Protein AF-U2R5G3-F1 (afdb_monomer_lite)

Secondary structure (DSSP, 8-state):
--EETTEE-TT--EEEEETTEEEEEETTEE-TT--SEEEETTEEEEEETTEE-TT--EEEEETTEEEEEETTEEE-

Sequence (76 aa):
WYVQNGQINFNYTGLAQNEYGWWYVEGGKINFNYNSLAANEYGWWKIDGGKVNFDFTGAVEYNSAYYTVVNGKVVF

Organism: NCBI:txid1256908

InterPro domains:
  IPR048713 Choline-binding repeat [PF21540] (1-9)
  IPR048713 Choline-binding repeat [PF21540] (11-31)
  IPR048713 Choline-binding repeat [PF21540] (33-53)
  IPR048713 Choline-binding repeat [PF21540] (55-74)

Foldseek 3Di:
DADDPNHQQQCDAAWDADPVAIFTDHSSHGQQVDQAWTDDPVAIFGDHSRGGQQPDFDWGDDPNDIFTAHSGHTDD

Structure (mmCIF, N/CA/C/O backbone):
data_AF-U2R5G3-F1
#
_entry.id   AF-U2R5G3-F1
#
loop_
_atom_site.group_PDB
_atom_site.id
_atom_site.type_symbol
_atom_site.label_atom_id
_atom_site.label_alt_id
_atom_site.label_comp_id
_atom_site.label_asym_id
_atom_site.label_entity_id
_atom_site.label_seq_id
_atom_site.pdbx_PDB_ins_code
_atom_site.Cartn_x
_atom_site.Cartn_y
_atom_site.Cartn_z
_atom_site.occupancy
_atom_site.B_iso_or_equiv
_atom_site.auth_seq_id
_atom_site.auth_comp_id
_atom_site.auth_asym_id
_atom_site.auth_atom_id
_atom_site.pdbx_PDB_model_num
ATOM 1 N N . TRP A 1 1 ? -8.323 8.731 8.444 1.00 96.50 1 TRP A N 1
ATOM 2 C CA . TRP A 1 1 ? -8.145 7.956 9.685 1.00 96.50 1 TRP A CA 1
ATOM 3 C C . TRP A 1 1 ? -8.788 6.599 9.497 1.00 96.50 1 TRP A C 1
ATOM 5 O O . TRP A 1 1 ? -9.764 6.524 8.759 1.00 96.50 1 TRP A O 1
ATOM 15 N N . TYR A 1 2 ? -8.250 5.559 10.124 1.00 97.69 2 TYR A N 1
ATOM 16 C CA . TYR A 1 2 ? -8.856 4.235 10.167 1.00 97.69 2 TYR A CA 1
ATOM 17 C C . TYR A 1 2 ? -9.841 4.172 11.336 1.00 97.69 2 TYR A C 1
ATOM 19 O O . TYR A 1 2 ? -9.480 4.430 12.487 1.00 97.69 2 TYR A O 1
ATOM 27 N N . VAL A 1 3 ? -11.103 3.896 11.013 1.00 97.31 3 VAL A N 1
ATOM 28 C CA . VAL A 1 3 ? -12.211 3.843 11.968 1.00 97.31 3 VAL A CA 1
ATOM 29 C C . VAL A 1 3 ? -12.667 2.398 12.084 1.00 97.31 3 VAL A C 1
ATOM 31 O O . VAL A 1 3 ? -12.946 1.750 11.079 1.00 97.31 3 VAL A O 1
ATOM 34 N N . GLN A 1 4 ? -12.764 1.904 13.311 1.00 97.69 4 GLN A N 1
ATOM 35 C CA . GLN A 1 4 ? -13.220 0.557 13.624 1.00 97.69 4 GLN A CA 1
ATOM 36 C C . GLN A 1 4 ? -14.222 0.648 14.773 1.00 97.69 4 GLN A C 1
ATOM 38 O O . GLN A 1 4 ? -13.973 1.334 15.761 1.00 97.69 4 GLN A O 1
ATOM 43 N N . ASN A 1 5 ? -15.374 -0.012 14.634 1.00 96.94 5 ASN A N 1
ATOM 44 C CA . ASN A 1 5 ? -16.448 0.008 15.637 1.00 96.94 5 ASN A CA 1
ATOM 45 C C . ASN A 1 5 ? -16.888 1.433 16.043 1.00 96.94 5 ASN A C 1
ATOM 47 O O . ASN A 1 5 ? -17.155 1.706 17.209 1.00 96.94 5 ASN A O 1
ATOM 51 N N . GLY A 1 6 ? -16.937 2.360 15.079 1.00 97.00 6 GLY A N 1
ATOM 52 C CA . GLY A 1 6 ? -17.383 3.741 15.304 1.00 97.00 6 GLY A CA 1
ATOM 53 C C . GLY A 1 6 ? -16.361 4.665 15.979 1.00 97.00 6 GLY A C 1
ATOM 54 O O . GLY A 1 6 ? -16.701 5.802 16.291 1.00 97.00 6 GLY A O 1
ATOM 55 N N . GLN A 1 7 ? -15.119 4.220 16.191 1.00 97.62 7 GLN A N 1
ATOM 56 C CA . GLN A 1 7 ? -14.054 5.019 16.807 1.00 97.62 7 GLN A CA 1
ATOM 57 C C . GLN A 1 7 ? -12.762 4.957 15.987 1.00 97.62 7 GLN A C 1
ATOM 59 O O . GLN A 1 7 ? -12.530 4.006 15.241 1.00 97.62 7 GLN A O 1
ATOM 64 N N . ILE A 1 8 ? -11.906 5.975 16.113 1.00 97.56 8 ILE A N 1
ATOM 65 C CA . ILE A 1 8 ? -10.576 5.950 15.491 1.00 97.56 8 ILE A CA 1
ATOM 66 C C . ILE A 1 8 ? -9.737 4.888 16.201 1.00 97.56 8 ILE A C 1
ATOM 68 O O . ILE A 1 8 ? -9.548 4.953 17.415 1.00 97.56 8 ILE A O 1
ATOM 72 N N . ASN A 1 9 ? -9.195 3.941 15.441 1.00 98.31 9 ASN A N 1
ATOM 73 C CA . ASN A 1 9 ? -8.241 2.976 15.967 1.00 98.31 9 ASN A CA 1
ATOM 74 C C . ASN A 1 9 ? -6.814 3.469 15.682 1.00 98.31 9 ASN A C 1
ATOM 76 O O . ASN A 1 9 ? -6.268 3.254 14.600 1.00 98.31 9 ASN A O 1
ATOM 80 N N . PHE A 1 10 ? -6.212 4.122 16.677 1.00 98.19 10 PHE A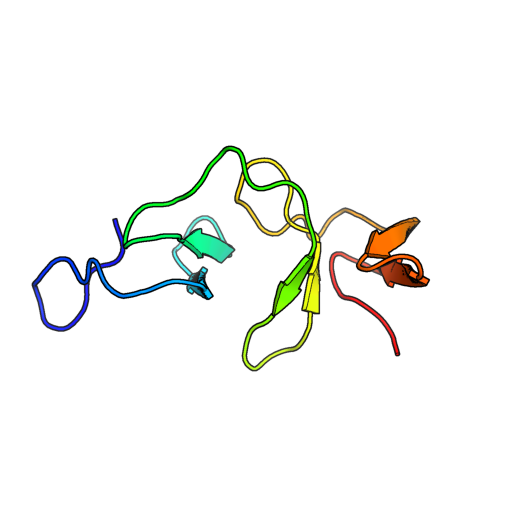 N 1
ATOM 81 C CA . PHE A 1 10 ? -4.835 4.629 16.618 1.00 98.19 10 PHE A CA 1
ATOM 82 C C . PHE A 1 10 ? -3.762 3.530 16.634 1.00 98.19 10 PHE A C 1
ATOM 84 O O . PHE A 1 10 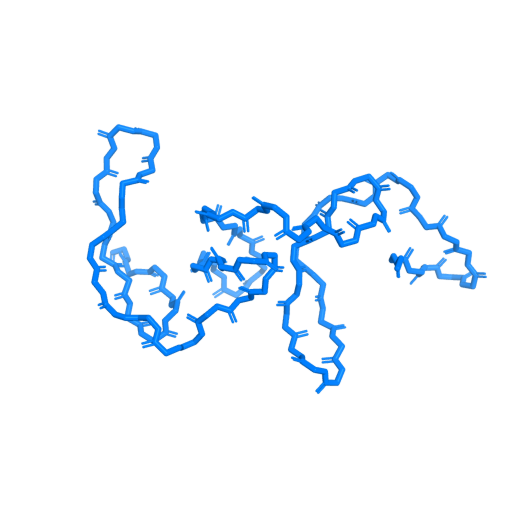? -2.605 3.814 16.346 1.00 98.19 10 PHE A O 1
ATOM 91 N N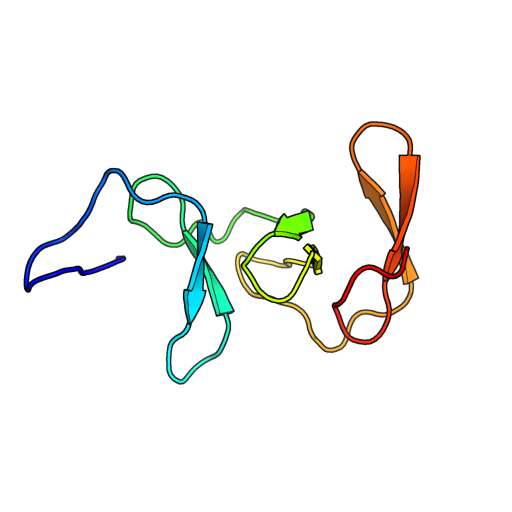 . ASN A 1 11 ? -4.128 2.282 16.935 1.00 98.31 11 ASN A N 1
ATOM 92 C CA . ASN A 1 11 ? -3.198 1.151 16.973 1.00 98.31 11 ASN A CA 1
ATOM 93 C C . ASN A 1 11 ? -3.108 0.413 15.630 1.00 98.31 11 ASN A C 1
ATOM 95 O O . ASN A 1 11 ? -2.328 -0.527 15.497 1.00 98.31 11 ASN A O 1
ATOM 99 N N . TYR A 1 12 ? -3.922 0.791 14.642 1.00 98.38 12 TYR A N 1
ATOM 100 C CA . TYR A 1 12 ? -3.910 0.133 13.345 1.00 98.38 12 TYR A CA 1
ATOM 101 C C . TYR A 1 12 ? -2.737 0.615 12.481 1.00 98.38 12 TYR A C 1
ATOM 103 O O . TYR A 1 12 ? -2.630 1.808 12.176 1.00 98.38 12 TYR A O 1
ATOM 111 N N . THR A 1 13 ? -1.918 -0.340 12.039 1.00 98.56 13 THR A N 1
ATOM 112 C CA . THR A 1 13 ? -0.894 -0.169 11.005 1.00 98.56 13 THR A CA 1
ATOM 113 C C . THR A 1 13 ? -1.039 -1.294 9.987 1.00 98.56 13 THR A C 1
ATOM 115 O O . THR A 1 13 ? -1.027 -2.467 10.358 1.00 98.56 13 THR A O 1
ATOM 118 N N . GLY A 1 14 ? -1.205 -0.945 8.714 1.00 98.56 14 GLY A N 1
ATOM 119 C CA . GLY A 1 14 ? -1.468 -1.906 7.644 1.00 98.56 14 GLY A CA 1
ATOM 120 C C . GLY A 1 14 ? -2.204 -1.287 6.459 1.00 98.56 14 GLY A C 1
ATOM 121 O O . GLY A 1 14 ? -2.448 -0.079 6.416 1.00 98.56 14 GLY A O 1
ATOM 122 N N . LEU A 1 15 ? -2.551 -2.123 5.480 1.00 98.69 15 LEU A N 1
ATOM 123 C CA . LEU A 1 15 ? -3.331 -1.700 4.319 1.00 98.69 15 LEU A CA 1
ATOM 124 C C . LEU A 1 15 ? -4.830 -1.777 4.603 1.00 98.69 15 LEU A C 1
ATOM 126 O O . LEU A 1 15 ? -5.352 -2.851 4.891 1.00 98.69 15 LEU A O 1
ATOM 130 N N . ALA A 1 16 ? -5.524 -0.657 4.422 1.00 98.44 16 ALA A N 1
ATOM 131 C CA . ALA A 1 16 ? -6.977 -0.578 4.525 1.00 98.44 16 ALA A CA 1
ATOM 132 C C . ALA A 1 16 ? -7.592 -0.079 3.213 1.00 98.44 16 ALA A C 1
ATOM 134 O O . ALA A 1 16 ? -7.037 0.803 2.554 1.00 98.44 16 ALA A O 1
ATOM 135 N N . GLN A 1 17 ? -8.752 -0.624 2.843 1.00 97.81 17 GLN A N 1
ATOM 136 C CA . GLN A 1 17 ? -9.469 -0.251 1.625 1.00 97.81 17 GLN A CA 1
ATOM 137 C C . GLN A 1 17 ? -10.566 0.784 1.902 1.00 97.81 17 GLN A C 1
ATOM 139 O O . GLN A 1 17 ? -11.279 0.707 2.902 1.00 97.81 17 GLN A O 1
ATOM 144 N N . ASN A 1 18 ? -10.738 1.723 0.975 1.00 96.62 18 ASN A N 1
ATOM 145 C CA . ASN A 1 18 ? -11.956 2.514 0.815 1.00 96.62 18 ASN A CA 1
ATOM 146 C C . ASN A 1 18 ? -12.343 2.592 -0.675 1.00 96.62 18 ASN A C 1
ATOM 148 O O . ASN A 1 18 ? -11.722 1.951 -1.522 1.00 96.62 18 ASN A O 1
ATOM 152 N N . GLU A 1 19 ? -13.354 3.397 -1.008 1.00 97.75 19 GLU A N 1
ATOM 153 C CA . GLU A 1 19 ? -13.826 3.586 -2.390 1.00 97.75 19 GLU A CA 1
ATOM 154 C C . GLU A 1 19 ? -12.754 4.128 -3.360 1.00 97.75 19 GLU A C 1
ATOM 156 O O . GLU A 1 19 ? -12.860 3.935 -4.567 1.00 97.75 19 GLU A O 1
ATOM 161 N N . TYR A 1 20 ? -11.684 4.747 -2.847 1.00 97.06 20 TYR A N 1
ATOM 162 C CA . TYR A 1 20 ? -10.579 5.300 -3.640 1.00 97.06 20 TYR A CA 1
ATOM 163 C C . TYR A 1 20 ? -9.380 4.350 -3.766 1.00 97.06 20 TYR A C 1
ATOM 165 O O . TYR A 1 20 ? -8.369 4.721 -4.376 1.00 97.06 20 TYR A O 1
ATOM 173 N N . GLY A 1 21 ? -9.466 3.148 -3.191 1.00 97.75 21 GLY A N 1
ATOM 174 C CA . GLY A 1 21 ? -8.443 2.108 -3.258 1.00 97.75 21 GLY A CA 1
ATOM 175 C C . GLY A 1 21 ? -7.868 1.720 -1.897 1.00 97.75 21 GLY A C 1
ATOM 176 O O . GLY A 1 21 ? -8.465 1.954 -0.847 1.00 97.75 21 GLY A O 1
ATOM 177 N N . TRP A 1 22 ? -6.699 1.086 -1.936 1.00 98.69 22 TRP A N 1
ATOM 178 C CA . TRP A 1 22 ? -5.980 0.615 -0.756 1.00 98.69 22 TRP A CA 1
ATOM 179 C C . TRP A 1 22 ? -4.935 1.633 -0.313 1.00 98.69 22 TRP A C 1
ATOM 181 O O . TRP A 1 22 ? -4.142 2.106 -1.130 1.00 98.69 22 TRP A O 1
ATOM 191 N N . TRP A 1 23 ? -4.923 1.933 0.981 1.00 98.75 23 TRP A N 1
ATOM 192 C CA . TRP A 1 23 ? -4.048 2.927 1.591 1.00 98.75 23 TRP A CA 1
ATOM 193 C C . TRP A 1 23 ? -3.235 2.314 2.719 1.00 98.75 23 TRP A C 1
ATOM 195 O O . TRP A 1 23 ? -3.768 1.564 3.537 1.00 98.75 23 TRP A O 1
ATOM 205 N N . TYR A 1 24 ? -1.961 2.684 2.794 1.00 98.88 24 TYR A N 1
ATOM 206 C CA . TYR A 1 24 ? -1.116 2.375 3.934 1.00 98.88 24 TYR A CA 1
ATOM 207 C C . TYR A 1 24 ? -1.446 3.319 5.090 1.00 98.88 24 TYR A C 1
ATOM 209 O O . TYR A 1 24 ? -1.294 4.544 5.007 1.00 98.88 24 TYR A O 1
ATOM 217 N N . VAL A 1 25 ? -1.941 2.730 6.170 1.00 98.81 25 VAL A N 1
ATOM 218 C CA . VAL A 1 25 ? -2.247 3.403 7.425 1.00 98.81 25 VAL A CA 1
ATOM 219 C C . VAL A 1 25 ? -1.143 3.082 8.421 1.00 98.81 25 VAL A C 1
ATOM 221 O O . VAL A 1 25 ? -0.726 1.935 8.541 1.00 98.81 25 VAL A O 1
ATOM 224 N N . GLU A 1 26 ? -0.704 4.091 9.159 1.00 98.69 26 GLU A N 1
ATOM 225 C CA . GLU A 1 26 ? 0.261 3.972 10.243 1.00 98.69 26 GLU A CA 1
ATOM 226 C C . GLU A 1 26 ? -0.236 4.792 11.433 1.00 98.69 26 GLU A C 1
ATOM 228 O O . GLU A 1 26 ? -0.610 5.961 11.286 1.00 98.69 26 GLU A O 1
ATOM 233 N N . GLY A 1 27 ? -0.322 4.164 12.607 1.00 98.19 27 GLY A N 1
ATOM 234 C CA . GLY A 1 27 ? -0.852 4.825 13.804 1.00 98.19 27 GLY A CA 1
ATOM 235 C C . GLY A 1 27 ? -2.287 5.344 13.621 1.00 98.19 27 GLY A C 1
ATOM 236 O O . GLY A 1 27 ? -2.637 6.435 14.076 1.00 98.19 27 GLY A O 1
ATOM 237 N N . GLY A 1 28 ? -3.113 4.616 12.863 1.00 98.31 28 GLY A N 1
ATOM 238 C CA . GLY A 1 28 ? -4.498 4.985 12.565 1.00 98.31 28 GLY A CA 1
ATOM 239 C C . GLY A 1 28 ? -4.689 6.087 11.513 1.00 98.31 28 GLY A C 1
ATOM 240 O O . GLY A 1 28 ? -5.834 6.386 11.157 1.00 98.31 28 GLY A O 1
ATOM 241 N N . LYS A 1 29 ? -3.632 6.690 10.954 1.00 98.38 29 LYS A N 1
ATOM 242 C CA . LYS A 1 29 ? -3.732 7.702 9.883 1.00 98.38 29 LYS A CA 1
ATOM 243 C C . LYS A 1 29 ? -3.108 7.196 8.586 1.00 98.38 29 LYS A C 1
ATOM 245 O O . LYS A 1 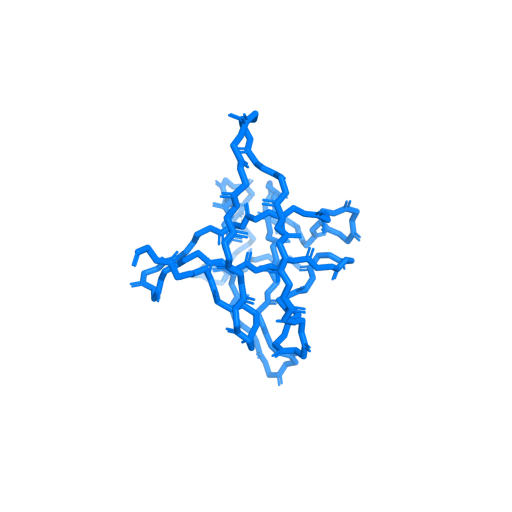29 ? -2.124 6.478 8.616 1.00 98.38 29 LYS A O 1
ATOM 250 N N . ILE A 1 30 ? -3.659 7.596 7.438 1.00 98.56 30 ILE A N 1
ATOM 251 C CA . ILE A 1 30 ? -2.990 7.360 6.151 1.00 98.56 30 ILE A CA 1
ATOM 252 C C . ILE A 1 30 ? -1.614 8.032 6.194 1.00 98.56 30 ILE A C 1
ATOM 254 O O . ILE A 1 30 ? -1.526 9.234 6.474 1.00 98.56 30 ILE A O 1
ATOM 258 N N . ASN A 1 31 ? -0.563 7.266 5.908 1.00 98.69 31 ASN A N 1
ATOM 259 C CA . ASN A 1 31 ? 0.787 7.789 5.757 1.00 98.69 31 ASN A CA 1
ATOM 260 C C . ASN A 1 31 ? 1.065 8.030 4.266 1.00 98.69 31 ASN A C 1
ATOM 262 O O . ASN A 1 31 ? 1.522 7.148 3.545 1.00 98.69 31 ASN A O 1
ATOM 266 N N . PHE A 1 32 ? 0.808 9.261 3.817 1.00 98.50 32 PHE A N 1
ATOM 267 C CA . PHE A 1 32 ? 1.047 9.695 2.435 1.00 98.50 32 PHE A CA 1
ATOM 268 C C . PHE A 1 32 ? 2.532 9.741 2.040 1.00 98.50 32 PHE A C 1
ATOM 270 O O . PHE A 1 32 ? 2.844 9.896 0.865 1.00 98.50 32 PHE A O 1
ATOM 277 N N . ASN A 1 33 ? 3.455 9.599 2.995 1.00 98.69 33 ASN A N 1
ATOM 278 C CA . ASN A 1 33 ? 4.893 9.572 2.726 1.00 98.69 33 ASN A CA 1
ATOM 279 C C . ASN A 1 33 ? 5.431 8.141 2.565 1.00 98.69 33 ASN A C 1
ATOM 281 O O . ASN A 1 33 ? 6.618 7.961 2.285 1.00 98.69 33 ASN A O 1
ATOM 285 N N . TYR A 1 34 ? 4.590 7.117 2.735 1.00 98.62 34 TYR A N 1
ATOM 286 C CA . TYR A 1 34 ? 5.007 5.730 2.591 1.00 98.62 34 TYR A CA 1
ATOM 287 C C . TYR A 1 34 ? 5.144 5.340 1.110 1.00 98.62 34 TYR A C 1
ATOM 289 O O . TYR A 1 34 ? 4.169 5.364 0.359 1.00 98.62 34 TYR A O 1
ATOM 297 N N . ASN A 1 35 ? 6.363 4.972 0.701 1.00 98.44 35 ASN A N 1
ATOM 298 C CA . ASN A 1 35 ? 6.742 4.684 -0.691 1.00 98.44 35 ASN A CA 1
ATOM 299 C C . ASN A 1 35 ? 7.485 3.336 -0.829 1.00 98.44 35 ASN A C 1
ATOM 301 O O . ASN A 1 35 ? 8.493 3.237 -1.527 1.00 98.44 35 ASN A O 1
ATOM 305 N N . SER A 1 36 ? 7.020 2.297 -0.129 1.00 98.44 36 SER A N 1
ATOM 306 C CA . SER A 1 36 ? 7.675 0.978 -0.054 1.00 98.44 36 SER A CA 1
ATOM 307 C C . SER A 1 36 ? 6.692 -0.167 -0.355 1.00 98.44 36 SER A C 1
ATOM 309 O O . SER A 1 36 ? 5.669 0.051 -1.007 1.00 98.44 36 SER A O 1
ATOM 311 N N . LEU A 1 37 ? 7.006 -1.391 0.072 1.00 98.56 37 LEU A N 1
ATOM 312 C CA . LEU A 1 37 ? 6.133 -2.559 -0.027 1.00 98.56 37 LEU A CA 1
ATOM 313 C C . LEU A 1 37 ? 5.391 -2.797 1.290 1.00 98.56 37 LEU A C 1
ATOM 315 O O . LEU A 1 37 ? 6.012 -2.834 2.349 1.00 98.56 37 LEU A O 1
ATOM 319 N N . ALA A 1 38 ? 4.083 -3.035 1.216 1.00 98.62 38 ALA A N 1
ATOM 320 C CA . ALA A 1 38 ? 3.269 -3.409 2.371 1.00 98.62 38 ALA A CA 1
ATOM 321 C C . ALA A 1 38 ? 2.427 -4.654 2.076 1.00 98.62 38 ALA A C 1
ATOM 323 O O . ALA A 1 38 ? 2.017 -4.881 0.937 1.00 98.62 38 ALA A O 1
ATOM 324 N N . ALA A 1 39 ? 2.161 -5.450 3.110 1.00 98.19 39 ALA A N 1
ATOM 325 C CA . ALA A 1 39 ? 1.393 -6.684 3.003 1.00 98.19 39 ALA A CA 1
ATOM 326 C C . ALA A 1 39 ? -0.040 -6.535 3.527 1.00 98.19 39 ALA A C 1
ATOM 328 O O . ALA A 1 39 ? -0.305 -5.766 4.454 1.00 98.19 39 ALA A O 1
ATOM 329 N N . ASN A 1 40 ? -0.943 -7.327 2.959 1.00 97.81 40 ASN A N 1
ATOM 330 C CA . ASN A 1 40 ? -2.248 -7.663 3.521 1.00 97.81 40 ASN A CA 1
ATOM 331 C C . ASN A 1 40 ? -2.557 -9.147 3.263 1.00 97.81 40 ASN A C 1
ATOM 333 O O . ASN A 1 40 ? -1.696 -9.904 2.804 1.00 97.81 40 ASN A O 1
ATOM 337 N N . GLU A 1 41 ? -3.786 -9.576 3.531 1.00 97.75 41 GLU A N 1
ATOM 338 C CA . GLU A 1 41 ? -4.236 -10.955 3.330 1.00 97.75 41 GLU A CA 1
ATOM 339 C C . GLU A 1 41 ? -4.187 -11.427 1.862 1.00 97.75 41 GLU A C 1
ATOM 341 O O . GLU A 1 41 ? -4.203 -12.628 1.602 1.00 97.75 41 GLU A O 1
ATOM 346 N N . TYR A 1 42 ? -4.076 -10.507 0.897 1.00 97.25 42 TYR A N 1
ATOM 347 C CA . TYR A 1 42 ? -4.010 -10.808 -0.538 1.00 97.25 42 TYR A CA 1
ATOM 348 C C . TYR A 1 42 ? -2.582 -10.820 -1.102 1.00 97.25 42 TYR A C 1
ATOM 350 O O . TYR A 1 42 ? -2.397 -11.093 -2.296 1.00 97.25 42 TYR A O 1
ATOM 358 N N . GLY A 1 43 ? -1.576 -10.536 -0.270 1.00 98.00 43 GLY A N 1
ATOM 359 C CA . GLY A 1 43 ? -0.160 -10.545 -0.629 1.00 98.00 43 GLY A CA 1
ATOM 360 C C . GLY A 1 43 ? 0.542 -9.218 -0.354 1.00 98.00 43 GLY A C 1
ATOM 361 O O . GLY A 1 43 ? 0.091 -8.408 0.452 1.00 98.00 43 GLY A O 1
ATOM 362 N N . TRP A 1 44 ? 1.675 -9.019 -1.025 1.00 98.62 44 TRP A N 1
ATOM 363 C CA . TRP A 1 44 ? 2.504 -7.822 -0.908 1.00 98.62 44 TRP A CA 1
ATOM 364 C C . TRP A 1 44 ? 2.286 -6.885 -2.091 1.00 98.62 44 TRP A C 1
ATOM 366 O O . TRP A 1 44 ? 2.197 -7.336 -3.234 1.00 98.62 44 TRP A O 1
ATOM 376 N N . TRP A 1 45 ? 2.237 -5.585 -1.810 1.00 98.81 45 TRP A N 1
ATOM 377 C CA 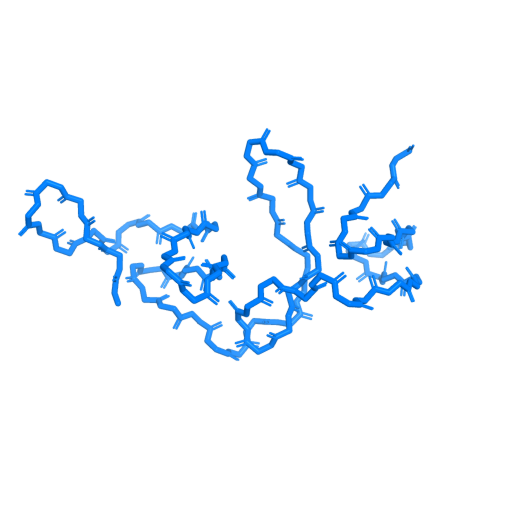. TRP A 1 45 ? 1.847 -4.558 -2.768 1.00 98.81 45 TRP A CA 1
ATOM 378 C C . TRP A 1 45 ? 2.825 -3.389 -2.786 1.00 98.81 45 TRP A C 1
ATOM 380 O O . TRP A 1 45 ? 3.296 -2.951 -1.734 1.00 98.81 45 TRP A O 1
ATOM 390 N N . LYS A 1 46 ? 3.082 -2.846 -3.978 1.00 98.81 46 LYS A N 1
ATOM 391 C CA . LYS A 1 46 ? 3.798 -1.584 -4.155 1.00 98.81 46 LYS A CA 1
ATOM 392 C C . LYS A 1 46 ? 2.918 -0.420 -3.727 1.00 98.81 46 LYS A C 1
ATOM 394 O O . LYS A 1 46 ? 1.806 -0.259 -4.228 1.00 98.81 46 LYS A O 1
ATOM 399 N N . ILE A 1 47 ? 3.444 0.402 -2.825 1.00 98.81 47 ILE A N 1
ATOM 400 C CA . ILE A 1 47 ? 2.797 1.618 -2.339 1.00 98.81 47 ILE A CA 1
ATOM 401 C C . ILE A 1 47 ? 3.563 2.834 -2.856 1.00 98.81 47 ILE A C 1
ATOM 403 O O . ILE A 1 47 ? 4.785 2.887 -2.706 1.00 98.81 47 ILE A O 1
ATOM 407 N N . ASP A 1 48 ? 2.859 3.804 -3.431 1.00 98.69 48 ASP A N 1
ATOM 408 C CA . ASP A 1 48 ? 3.380 5.123 -3.804 1.00 98.69 48 ASP A CA 1
ATOM 409 C C . ASP A 1 48 ? 2.483 6.204 -3.203 1.00 98.69 48 ASP A C 1
ATOM 411 O O . ASP A 1 48 ? 1.255 6.148 -3.313 1.00 98.69 48 ASP A O 1
ATOM 415 N N . GLY A 1 49 ? 3.081 7.177 -2.519 1.00 98.38 49 GLY A N 1
ATOM 416 C CA . GLY A 1 49 ? 2.334 8.249 -1.860 1.00 98.38 49 GLY A CA 1
ATOM 417 C C . GLY A 1 49 ? 1.291 7.740 -0.854 1.00 98.38 49 GLY A C 1
ATOM 418 O O . GLY A 1 49 ? 0.214 8.325 -0.721 1.00 98.38 49 GLY A O 1
ATOM 419 N N . GLY A 1 50 ? 1.559 6.609 -0.196 1.00 98.62 50 GLY A N 1
ATOM 420 C CA . GLY A 1 50 ? 0.630 5.956 0.726 1.00 98.62 50 GLY A CA 1
ATOM 421 C C . GLY A 1 50 ? -0.506 5.153 0.080 1.00 98.62 50 GLY A C 1
ATOM 422 O O . GLY A 1 50 ? -1.281 4.552 0.821 1.00 98.62 50 GLY A O 1
ATOM 423 N N . LYS A 1 51 ? -0.625 5.092 -1.251 1.00 98.81 51 LYS A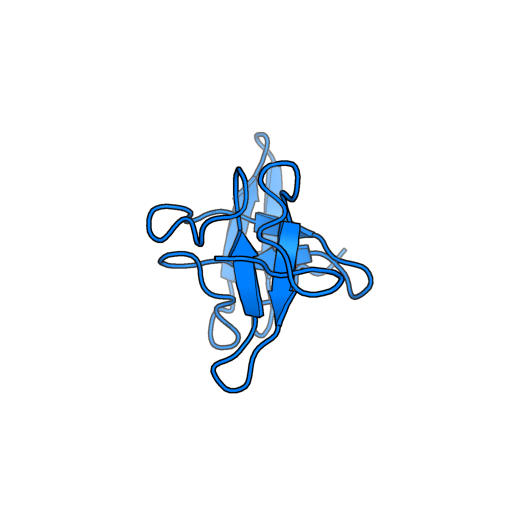 N 1
ATOM 424 C CA . LYS A 1 51 ? -1.660 4.319 -1.962 1.00 98.81 51 LYS A CA 1
ATOM 425 C C . LYS A 1 51 ? -1.052 3.121 -2.692 1.00 98.81 51 LYS A C 1
ATOM 427 O O . LYS A 1 51 ? 0.049 3.224 -3.223 1.00 98.81 51 LYS A O 1
ATOM 432 N N . VAL A 1 52 ? -1.765 1.995 -2.760 1.00 98.81 52 VAL A N 1
ATOM 433 C CA . VAL A 1 52 ? -1.363 0.881 -3.637 1.00 98.81 52 VAL A CA 1
ATOM 434 C C . VAL A 1 52 ? -1.324 1.358 -5.090 1.00 98.81 52 VAL A C 1
ATOM 436 O O . VAL A 1 52 ? -2.326 1.852 -5.616 1.00 98.81 52 VAL A O 1
ATOM 439 N N . ASN A 1 53 ? -0.170 1.189 -5.732 1.00 98.75 53 ASN A N 1
ATOM 440 C CA . ASN A 1 53 ? 0.040 1.504 -7.137 1.00 98.75 53 ASN A CA 1
ATOM 441 C C . ASN A 1 53 ? -0.143 0.238 -7.984 1.00 98.75 53 ASN A C 1
ATOM 443 O O . ASN A 1 53 ? 0.802 -0.520 -8.198 1.00 98.75 53 ASN A O 1
ATOM 447 N N . PHE A 1 54 ? -1.368 0.017 -8.463 1.00 98.38 54 PHE A N 1
ATOM 448 C CA . PHE A 1 54 ? -1.699 -1.112 -9.339 1.00 98.38 54 PHE A CA 1
ATOM 449 C C . PHE A 1 54 ? -1.100 -0.995 -10.748 1.00 98.38 54 PHE A C 1
ATOM 451 O O . PHE A 1 54 ? -1.039 -1.995 -11.455 1.00 98.38 54 PHE A O 1
ATOM 458 N N . ASP A 1 55 ? -0.627 0.186 -11.144 1.00 98.56 55 ASP A N 1
ATOM 459 C CA . ASP A 1 55 ? -0.044 0.419 -12.469 1.00 98.56 55 ASP A CA 1
ATOM 460 C C . ASP A 1 55 ? 1.467 0.124 -12.498 1.00 98.56 55 ASP A C 1
ATOM 462 O O . ASP A 1 55 ? 2.081 0.070 -13.565 1.00 98.56 55 ASP A O 1
ATOM 466 N N . PHE A 1 56 ? 2.097 -0.089 -11.336 1.00 98.69 56 PHE A N 1
ATOM 467 C CA . PHE A 1 56 ? 3.528 -0.364 -11.261 1.00 98.69 56 PHE A CA 1
ATOM 468 C C . PHE A 1 56 ? 3.858 -1.803 -11.675 1.00 98.69 56 PHE A C 1
ATOM 470 O O . PHE A 1 56 ? 3.377 -2.770 -11.082 1.00 98.69 56 PHE A O 1
ATOM 477 N N . THR A 1 57 ? 4.770 -1.941 -12.636 1.00 98.69 57 THR A N 1
ATOM 478 C CA . THR A 1 57 ? 5.451 -3.200 -12.953 1.00 98.69 57 THR A CA 1
ATOM 479 C C . THR A 1 57 ? 6.950 -2.942 -13.035 1.00 98.69 57 THR A C 1
ATOM 481 O O . THR A 1 57 ? 7.386 -2.035 -13.742 1.00 98.69 57 THR A O 1
ATOM 484 N N . GLY A 1 58 ? 7.745 -3.726 -12.310 1.00 98.56 58 GLY A N 1
ATOM 485 C CA . GLY A 1 58 ? 9.193 -3.543 -12.240 1.00 98.56 58 GLY A CA 1
ATOM 486 C C . GLY A 1 58 ? 9.828 -4.231 -11.035 1.00 98.56 58 GLY A C 1
ATOM 487 O O . GLY A 1 58 ? 9.158 -4.916 -10.266 1.00 98.56 58 GLY A O 1
ATOM 488 N N . ALA A 1 59 ? 11.136 -4.042 -10.871 1.00 98.06 59 ALA A N 1
ATOM 489 C CA . ALA A 1 59 ? 11.865 -4.517 -9.701 1.00 98.06 59 ALA A CA 1
ATOM 490 C C . ALA A 1 59 ? 11.830 -3.470 -8.578 1.00 98.06 59 ALA A C 1
ATOM 492 O O . ALA A 1 59 ? 12.034 -2.281 -8.827 1.00 98.06 59 ALA A O 1
ATOM 493 N N . VAL A 1 60 ? 11.600 -3.914 -7.344 1.00 98.12 60 VAL A N 1
ATOM 494 C CA . VAL A 1 60 ? 11.629 -3.077 -6.135 1.00 98.12 60 VAL A CA 1
ATOM 495 C C . VAL A 1 60 ? 12.630 -3.664 -5.157 1.00 98.12 60 VAL A C 1
ATOM 497 O O . VAL A 1 60 ? 12.582 -4.858 -4.870 1.00 98.12 60 VAL A O 1
ATOM 500 N N . GLU A 1 61 ? 13.522 -2.832 -4.632 1.00 97.38 61 GLU A N 1
ATOM 501 C CA . GLU A 1 61 ? 14.399 -3.221 -3.533 1.00 97.38 61 GLU A CA 1
ATOM 502 C C . GLU A 1 61 ? 13.647 -3.142 -2.199 1.00 97.38 61 GLU A C 1
ATOM 504 O O . GLU A 1 61 ? 13.024 -2.127 -1.878 1.00 97.38 61 GLU A O 1
ATOM 509 N N . TYR A 1 62 ? 13.707 -4.210 -1.409 1.00 96.94 62 TYR A N 1
ATOM 510 C CA . TYR A 1 62 ? 13.130 -4.280 -0.073 1.00 96.94 62 TYR A CA 1
ATOM 511 C C . TYR A 1 62 ? 13.988 -5.192 0.808 1.00 96.94 62 TYR A C 1
ATOM 513 O O . TYR A 1 62 ? 14.274 -6.327 0.436 1.00 96.94 62 TYR A O 1
ATOM 521 N N . ASN A 1 63 ? 14.417 -4.705 1.977 1.00 95.88 63 ASN A N 1
ATOM 522 C CA . ASN A 1 63 ? 15.312 -5.432 2.892 1.00 95.88 63 ASN A CA 1
ATOM 523 C C . ASN A 1 63 ? 16.546 -6.044 2.192 1.00 95.88 63 ASN A C 1
ATOM 525 O O . ASN A 1 63 ? 16.864 -7.215 2.393 1.00 95.88 63 ASN A O 1
ATOM 529 N N . SER A 1 64 ? 17.225 -5.249 1.357 1.00 96.19 64 SER A N 1
ATOM 530 C CA . SER A 1 64 ? 18.435 -5.642 0.612 1.00 96.19 64 SER A CA 1
ATOM 531 C C . SER A 1 64 ? 18.244 -6.777 -0.407 1.00 96.19 64 SER A C 1
ATOM 533 O O . SER A 1 64 ? 19.217 -7.403 -0.827 1.00 96.19 64 SER A O 1
ATOM 535 N N . ALA A 1 65 ? 17.003 -7.052 -0.817 1.00 96.62 65 ALA A N 1
ATOM 536 C CA . ALA A 1 65 ? 16.671 -7.982 -1.892 1.00 96.62 65 ALA A CA 1
ATOM 537 C C . ALA A 1 65 ? 15.775 -7.303 -2.934 1.00 96.62 65 ALA A C 1
ATOM 539 O O . ALA A 1 65 ? 14.994 -6.410 -2.607 1.00 96.62 65 ALA A O 1
ATOM 540 N N . TYR A 1 66 ? 15.866 -7.743 -4.189 1.00 97.38 66 TYR A N 1
ATOM 541 C CA . TYR A 1 66 ? 14.994 -7.270 -5.263 1.00 97.38 66 TYR A CA 1
ATOM 542 C C . TYR A 1 66 ? 13.808 -8.209 -5.449 1.00 97.38 66 TYR A C 1
ATOM 544 O O . TYR A 1 66 ? 13.978 -9.418 -5.598 1.00 97.38 66 TYR A O 1
ATOM 552 N N . TYR A 1 67 ? 12.615 -7.628 -5.499 1.00 98.31 67 TYR A N 1
ATOM 553 C CA . TYR A 1 67 ? 11.361 -8.326 -5.742 1.00 98.31 67 TYR A CA 1
ATOM 554 C C . TYR A 1 67 ? 10.767 -7.878 -7.068 1.00 98.31 67 TYR A C 1
ATOM 556 O O . TYR A 1 67 ? 10.740 -6.685 -7.377 1.00 98.31 67 TYR A O 1
ATOM 564 N N . THR A 1 68 ? 10.257 -8.836 -7.838 1.00 98.62 68 THR A N 1
ATOM 565 C CA . THR A 1 68 ? 9.493 -8.528 -9.047 1.00 98.62 68 THR A CA 1
ATOM 566 C C . THR A 1 68 ? 8.078 -8.140 -8.645 1.00 98.62 68 THR A C 1
ATOM 568 O O . THR A 1 68 ? 7.403 -8.880 -7.932 1.00 98.62 68 THR A O 1
ATOM 571 N N . VAL A 1 69 ? 7.621 -6.986 -9.116 1.00 98.81 69 VAL A N 1
ATOM 572 C CA . VAL A 1 69 ? 6.251 -6.505 -8.949 1.00 98.81 69 VAL A CA 1
ATOM 573 C C . VAL A 1 69 ? 5.582 -6.462 -10.314 1.00 98.81 69 VAL A C 1
ATOM 575 O O . VAL A 1 69 ? 6.151 -5.929 -11.265 1.00 98.81 69 VAL A O 1
ATOM 578 N N . VAL A 1 70 ? 4.371 -7.008 -10.403 1.00 98.69 70 VAL A N 1
ATOM 579 C CA . VAL A 1 70 ? 3.536 -6.991 -11.607 1.00 98.69 70 VAL A CA 1
ATOM 580 C C . VAL A 1 70 ? 2.155 -6.473 -11.232 1.00 98.69 70 VAL A C 1
ATOM 582 O O . VAL A 1 70 ? 1.511 -7.016 -10.333 1.00 98.69 70 VAL A O 1
ATOM 585 N N . ASN A 1 71 ? 1.700 -5.423 -11.917 1.00 98.31 71 ASN A N 1
ATOM 586 C CA . ASN A 1 71 ? 0.423 -4.745 -11.651 1.00 98.31 71 ASN A CA 1
ATOM 587 C C . ASN A 1 71 ? 0.226 -4.415 -10.156 1.00 98.31 71 ASN A C 1
ATOM 589 O O . ASN A 1 71 ? -0.802 -4.715 -9.542 1.00 98.31 71 ASN A O 1
ATOM 593 N N . GLY A 1 72 ? 1.279 -3.881 -9.541 1.00 98.62 72 GLY A N 1
ATOM 594 C CA . GLY A 1 72 ? 1.335 -3.516 -8.130 1.00 98.62 72 GLY A CA 1
ATOM 595 C C . GLY A 1 72 ? 1.566 -4.666 -7.152 1.00 98.62 72 GLY A C 1
ATOM 596 O O . GLY A 1 72 ? 1.894 -4.385 -6.002 1.00 98.62 72 GLY A O 1
ATOM 597 N N . LYS A 1 73 ? 1.451 -5.937 -7.554 1.00 98.75 73 LYS A N 1
ATOM 598 C CA . LYS A 1 73 ? 1.604 -7.096 -6.657 1.00 98.75 73 LYS A CA 1
ATOM 599 C C . LYS A 1 73 ? 2.994 -7.721 -6.757 1.00 98.75 73 LYS A C 1
ATOM 601 O O . LYS A 1 73 ? 3.485 -7.960 -7.857 1.00 98.75 73 LYS A O 1
ATOM 606 N N . VAL A 1 74 ? 3.614 -8.032 -5.621 1.00 98.75 74 VAL A N 1
ATOM 607 C CA . VAL A 1 74 ? 4.865 -8.805 -5.576 1.00 98.75 74 VAL A CA 1
ATOM 608 C C . VAL A 1 74 ? 4.611 -10.241 -6.033 1.00 98.75 74 VAL A C 1
ATOM 610 O O . VAL A 1 74 ? 3.658 -10.888 -5.589 1.00 98.75 74 VAL A O 1
ATOM 613 N N . VAL A 1 75 ? 5.495 -10.737 -6.892 1.00 97.56 75 VAL A N 1
ATOM 614 C CA . VAL A 1 75 ? 5.541 -12.122 -7.362 1.00 97.56 75 VAL A CA 1
ATOM 615 C C . VAL A 1 75 ? 6.685 -12.838 -6.640 1.00 97.56 75 VAL A C 1
ATOM 617 O O . VAL A 1 75 ? 7.803 -12.321 -6.607 1.00 97.56 75 VAL A O 1
ATOM 620 N N . PHE A 1 76 ? 6.384 -13.997 -6.049 1.00 90.56 76 PHE A N 1
ATOM 621 C CA . PHE A 1 76 ? 7.350 -14.896 -5.407 1.00 90.56 76 PHE A CA 1
ATOM 622 C C . PHE A 1 76 ? 7.711 -16.060 -6.327 1.00 90.56 76 PHE A C 1
ATOM 624 O O . PHE A 1 76 ? 6.833 -16.457 -7.129 1.00 90.56 76 PHE A O 1
#

pLDDT: mean 98.04, std 1.11, range [90.56, 98.88]

Radius of gyration: 12.75 Å; chains: 1; bounding box: 36×25×30 Å